Protein AF-A0A2C9LS92-F1 (afdb_monomer_lite)

Foldseek 3Di:
DDDDDDDDDPDPPPPPPLVNLVVQLVVLLVLLLVLLLLLLLLLLLQVLVDPVSSVVSVVVCVVVVVVSLVVSLVSCVVSPDDSVVSVVSSVVSNVSSPVSNVVNNVCNNPPVCSSVVSVVVNVVSVVVCVVPVD

pLDDT: mean 85.21, std 16.77, range [39.16, 98.0]

Radius of gyration: 21.15 Å; chains: 1; bounding box: 63×43×61 Å

InterPro domains:
  IPR003689 Zinc/iron permease [PF02535] (7-134)
  IPR050799 Zinc Iron Protein (ZIP) Transporter [PTHR12191] (8-134)

Secondary structure (DSSP, 8-state):
-----------------HHHHHHHHHHHHHHHHHHHHHHHHHHHHHHHH-HHHHHHHHHHHHHHHHHHHHHHHHHHHHTT--HHHHHHHHHHHHTHHHHHHHHHHHHHHH-TTHHHHHHHHHHHHHHHHHHH--

Organism: Biomphalaria glabrata (NCBI:txid6526)

Sequence (134 aa):
MEKKELGHGHSHGFDENHNDRITLAWMVMSGDVIHNFVDGLSIGAAFTEDITLGINISLAIICEELPHELADIAILLHSGLSIKKSLLVNFLSACVCYVGLIIGVILGSNIAAASKWIFAIAGGLFLYVPLVDM

Structure (mmCIF, N/CA/C/O backbone):
data_AF-A0A2C9LS92-F1
#
_entry.id   AF-A0A2C9LS92-F1
#
loop_
_atom_site.group_PDB
_atom_site.id
_atom_site.type_symbol
_atom_site.label_atom_id
_atom_site.label_alt_id
_atom_site.label_comp_id
_atom_site.label_asym_id
_atom_site.label_entity_id
_atom_site.label_seq_id
_atom_site.pdbx_PDB_ins_code
_atom_site.Cartn_x
_atom_site.Cartn_y
_atom_site.Cartn_z
_atom_site.occupancy
_atom_site.B_iso_or_equiv
_atom_site.auth_seq_id
_atom_site.auth_comp_id
_atom_site.auth_asym_id
_atom_site.auth_atom_id
_atom_site.pdbx_PDB_model_num
ATOM 1 N N . MET A 1 1 ? -47.338 35.119 40.923 1.00 39.72 1 MET A N 1
ATOM 2 C CA . MET A 1 1 ? -47.141 34.760 39.503 1.00 39.72 1 MET A CA 1
ATOM 3 C C . MET A 1 1 ? -45.646 34.783 39.245 1.00 39.72 1 MET A C 1
ATOM 5 O O . MET A 1 1 ? -45.099 35.842 38.982 1.00 39.72 1 MET A O 1
ATOM 9 N N . GLU A 1 2 ? -44.978 33.649 39.437 1.00 39.16 2 GLU A N 1
ATOM 10 C CA . GLU A 1 2 ? -43.536 33.509 39.223 1.00 39.16 2 GLU A CA 1
ATOM 11 C C . GLU A 1 2 ? -43.337 32.800 37.880 1.00 39.16 2 GLU A C 1
ATOM 13 O O . GLU A 1 2 ? -43.786 31.669 37.695 1.00 39.16 2 GLU A O 1
ATOM 18 N N . LYS A 1 3 ? -42.762 33.507 36.902 1.00 42.72 3 LYS A N 1
ATOM 19 C CA . LYS A 1 3 ? -42.361 32.922 35.621 1.00 42.72 3 LYS A CA 1
ATOM 20 C C . LYS A 1 3 ? -41.062 32.158 35.856 1.00 42.72 3 LYS A C 1
ATOM 22 O O . LYS A 1 3 ? -40.017 32.771 36.039 1.00 42.72 3 LYS A O 1
ATOM 27 N N . LYS A 1 4 ? -41.133 30.828 35.844 1.00 43.38 4 LYS A N 1
ATOM 28 C CA . LYS A 1 4 ? -39.953 29.967 35.759 1.00 43.38 4 LYS A CA 1
ATOM 29 C C . LYS A 1 4 ? -39.615 29.807 34.280 1.00 43.38 4 LYS A C 1
ATOM 31 O O . LYS A 1 4 ? -40.312 29.093 33.563 1.00 43.38 4 LYS A O 1
ATOM 36 N N . GLU A 1 5 ? -38.610 30.540 33.816 1.00 47.78 5 GLU A N 1
ATOM 37 C CA . GLU A 1 5 ? -38.086 30.394 32.460 1.00 47.78 5 GLU A CA 1
ATOM 38 C C . GLU A 1 5 ? -37.487 28.991 32.304 1.00 47.78 5 GLU A C 1
ATOM 40 O O . GLU A 1 5 ? -36.554 28.608 33.012 1.00 47.78 5 GLU A O 1
ATOM 45 N N . LEU A 1 6 ? -38.082 28.191 31.414 1.00 49.53 6 LEU A N 1
ATOM 46 C CA . LEU A 1 6 ? -37.526 26.911 30.997 1.00 49.53 6 LEU A CA 1
ATOM 47 C C . LEU A 1 6 ? -36.342 27.182 30.065 1.00 49.53 6 LEU A C 1
ATOM 49 O O . LEU A 1 6 ? -36.509 27.657 28.940 1.00 49.53 6 LEU A O 1
ATOM 53 N N . GLY A 1 7 ? -35.143 26.876 30.559 1.00 43.97 7 GLY A N 1
ATOM 54 C CA . GLY A 1 7 ? -33.917 26.894 29.775 1.00 43.97 7 GLY A CA 1
ATOM 55 C C . GLY A 1 7 ? -34.023 25.966 28.565 1.00 43.97 7 GLY A C 1
ATOM 56 O O . GLY A 1 7 ? -34.351 24.789 28.697 1.00 43.97 7 GLY A O 1
ATOM 57 N N . HIS A 1 8 ? -33.726 26.508 27.387 1.00 48.09 8 HIS A N 1
ATOM 58 C CA . HIS A 1 8 ? -33.546 25.740 26.161 1.00 48.09 8 HIS A CA 1
ATOM 59 C C . HIS A 1 8 ? -32.083 25.295 26.086 1.00 48.09 8 HIS A C 1
ATOM 61 O O . HIS A 1 8 ? -31.224 26.006 25.571 1.00 48.09 8 HIS A O 1
ATOM 67 N N . GLY A 1 9 ? -31.789 24.129 26.660 1.00 44.16 9 GLY A N 1
ATOM 68 C CA . GLY A 1 9 ? -30.528 23.432 26.435 1.00 44.16 9 GLY A CA 1
ATOM 69 C C . GLY A 1 9 ? -30.632 22.599 25.163 1.00 44.16 9 GLY A C 1
ATOM 70 O O . GLY A 1 9 ? -31.157 21.490 25.200 1.00 44.16 9 GLY A O 1
ATOM 71 N N . HIS A 1 10 ? -30.145 23.118 24.038 1.00 45.91 10 HIS A N 1
ATOM 72 C CA . HIS A 1 10 ? -29.931 22.308 22.840 1.00 45.91 10 HIS A CA 1
ATOM 73 C C . HIS A 1 10 ? -28.655 21.484 23.033 1.00 45.91 10 HIS A C 1
ATOM 75 O O . HIS A 1 10 ? -27.557 21.914 22.693 1.00 45.91 10 HIS A O 1
ATOM 81 N N . SER A 1 11 ? -28.802 20.302 23.631 1.00 43.53 11 SER A N 1
ATOM 82 C CA . SER A 1 11 ? -27.773 19.270 23.562 1.00 43.53 11 SER A CA 1
ATOM 83 C C . SER A 1 11 ? -27.841 18.661 22.165 1.00 43.53 11 SER A C 1
ATOM 85 O O . SER A 1 11 ? -28.738 17.869 21.879 1.00 43.53 11 SER A O 1
ATOM 87 N N . HIS A 1 12 ? -26.920 19.045 21.281 1.00 44.25 12 HIS A N 1
ATOM 88 C CA . HIS A 1 12 ? -26.625 18.263 20.082 1.00 44.25 12 HIS A CA 1
ATOM 89 C C . HIS A 1 12 ? -25.893 16.990 20.521 1.00 44.25 12 HIS A C 1
ATOM 91 O O . HIS A 1 12 ? -24.681 16.859 20.379 1.00 44.25 12 HIS A O 1
ATOM 97 N N . GLY A 1 13 ? -26.639 16.062 21.122 1.00 40.00 13 GLY A N 1
ATOM 98 C CA . GLY A 1 13 ? -26.217 14.676 21.171 1.00 40.00 13 GLY A CA 1
ATOM 99 C C . GLY A 1 13 ? -26.247 14.168 19.739 1.00 40.00 13 GLY A C 1
ATOM 100 O O . GLY A 1 13 ? -27.326 14.037 19.164 1.00 40.00 13 GLY A O 1
ATOM 101 N N . PHE A 1 14 ? -25.074 13.942 19.152 1.00 45.25 14 PHE A N 1
ATOM 102 C CA . PHE A 1 14 ? -24.937 13.072 17.990 1.00 45.25 14 PHE A CA 1
ATOM 103 C C . PHE A 1 14 ? -25.348 11.666 18.438 1.00 45.25 14 PHE A C 1
ATOM 105 O O . PHE A 1 14 ? -24.522 10.857 18.852 1.00 45.25 14 PHE A O 1
ATOM 112 N N . ASP A 1 15 ? -26.653 11.410 18.448 1.00 49.31 15 ASP A N 1
ATOM 113 C CA . ASP A 1 15 ? -27.217 10.079 18.632 1.00 49.31 15 ASP A CA 1
ATOM 114 C C . ASP A 1 15 ? -27.057 9.350 17.289 1.00 49.31 15 ASP A C 1
ATOM 116 O O . ASP A 1 15 ? -28.005 9.165 16.529 1.00 49.31 15 ASP A O 1
ATOM 120 N N . GLU A 1 16 ? -25.804 9.053 16.923 1.00 57.59 16 GLU A N 1
ATOM 121 C CA . GLU A 1 16 ? -25.521 8.254 15.735 1.00 57.59 16 GLU A CA 1
ATOM 122 C C . GLU A 1 16 ? -26.085 6.853 15.955 1.00 57.59 16 GLU A C 1
ATOM 124 O O . GLU A 1 16 ? -25.681 6.124 16.880 1.00 57.59 16 GLU A O 1
ATOM 129 N N . ASN A 1 17 ? -27.027 6.463 15.093 1.00 70.12 17 ASN A N 1
ATOM 130 C CA . ASN A 1 17 ? -27.611 5.136 15.144 1.00 70.12 17 ASN A CA 1
ATOM 131 C C . ASN A 1 17 ? -26.500 4.090 15.023 1.00 70.12 17 ASN A C 1
ATOM 133 O O . ASN A 1 17 ? -25.504 4.263 14.323 1.00 70.12 17 ASN A O 1
ATOM 137 N N . HIS A 1 18 ? -26.684 2.952 15.690 1.00 73.19 18 HIS A N 1
ATOM 138 C CA . HIS A 1 18 ? -25.752 1.825 15.608 1.00 73.19 18 HIS A CA 1
ATOM 139 C C . HIS A 1 18 ? -25.437 1.415 14.153 1.00 73.19 18 HIS A C 1
ATOM 141 O O . HIS A 1 18 ? -24.304 1.053 13.841 1.00 73.19 18 HIS A O 1
ATOM 147 N N . ASN A 1 19 ? -26.423 1.539 13.259 1.00 78.69 19 ASN A N 1
ATOM 148 C CA . ASN A 1 19 ? -26.276 1.248 11.834 1.00 78.69 19 ASN A CA 1
ATOM 149 C C . ASN A 1 19 ? -25.351 2.234 11.104 1.00 78.69 19 ASN A C 1
ATOM 151 O O . ASN A 1 19 ? -24.636 1.813 10.195 1.00 78.69 19 ASN A O 1
ATOM 155 N N . ASP A 1 20 ? -25.326 3.506 11.505 1.00 81.50 20 ASP A N 1
ATOM 156 C CA . ASP A 1 20 ? -24.515 4.538 10.848 1.00 81.50 20 ASP A CA 1
ATOM 157 C C . ASP A 1 20 ? -23.031 4.282 11.135 1.00 81.50 20 ASP A C 1
ATOM 159 O O . ASP A 1 20 ? -22.218 4.203 10.219 1.00 81.50 20 ASP A O 1
ATOM 163 N N . ARG A 1 21 ? -22.702 3.973 12.394 1.00 82.12 21 ARG A N 1
ATOM 164 C CA . ARG A 1 21 ? -21.347 3.596 12.826 1.00 82.12 21 ARG A CA 1
ATOM 165 C C . ARG A 1 21 ? -20.810 2.340 12.141 1.00 82.12 21 ARG A C 1
ATOM 167 O O . ARG A 1 21 ? -19.639 2.293 11.770 1.00 82.12 21 ARG A O 1
ATOM 174 N N . ILE A 1 22 ? -21.655 1.325 11.953 1.00 83.81 22 ILE A N 1
ATOM 175 C CA . ILE A 1 22 ? -21.281 0.109 11.211 1.00 83.81 22 ILE A CA 1
ATOM 176 C C . ILE A 1 22 ? -21.060 0.427 9.729 1.00 83.81 22 ILE A C 1
ATOM 178 O O . ILE A 1 22 ? -20.125 -0.094 9.124 1.00 83.81 22 ILE A O 1
ATOM 182 N N . THR A 1 23 ? -21.907 1.275 9.146 1.00 87.81 23 THR A N 1
ATOM 183 C CA . THR A 1 23 ? -21.782 1.686 7.743 1.00 87.81 23 THR A CA 1
ATOM 184 C C . THR A 1 23 ? -20.482 2.454 7.513 1.00 87.81 23 THR A C 1
ATOM 186 O O . THR A 1 23 ? -19.758 2.141 6.572 1.00 87.81 23 THR A O 1
ATOM 189 N N . LEU A 1 24 ? -20.141 3.382 8.411 1.00 87.38 24 LEU A N 1
ATOM 190 C CA . LEU A 1 24 ? -18.875 4.116 8.383 1.00 87.38 24 LEU A CA 1
ATOM 191 C C . LEU A 1 24 ? -17.671 3.173 8.485 1.00 87.38 24 LEU A C 1
ATOM 193 O O . LEU A 1 24 ? -16.769 3.255 7.659 1.00 87.38 24 LEU A O 1
ATOM 197 N N . ALA A 1 25 ? -17.684 2.222 9.426 1.00 87.81 25 ALA A N 1
ATOM 198 C CA . ALA A 1 25 ? -16.607 1.239 9.561 1.00 87.81 25 ALA A CA 1
ATOM 199 C C . ALA A 1 25 ? -16.407 0.405 8.286 1.00 87.81 25 ALA A C 1
ATOM 201 O O . ALA A 1 25 ? -15.276 0.169 7.873 1.00 87.81 25 ALA A O 1
ATOM 202 N N . TRP A 1 26 ? -17.491 -0.022 7.632 1.00 89.19 26 TRP A N 1
ATOM 203 C CA . TRP A 1 26 ? -17.402 -0.746 6.361 1.00 89.19 26 TRP A CA 1
ATOM 204 C C . TRP A 1 26 ? -16.882 0.114 5.215 1.00 89.19 26 TRP A C 1
ATOM 206 O O . TRP A 1 26 ? -16.131 -0.389 4.378 1.00 89.19 26 TRP A O 1
ATOM 216 N N . MET A 1 27 ? -17.286 1.382 5.164 1.00 90.12 27 MET A N 1
ATOM 217 C CA . MET A 1 27 ? -16.832 2.319 4.142 1.00 90.12 27 MET A CA 1
ATOM 218 C C . MET A 1 27 ? -15.327 2.557 4.258 1.00 90.12 27 MET A C 1
ATOM 220 O O . MET A 1 27 ? -14.625 2.388 3.265 1.00 90.12 27 MET A O 1
ATOM 224 N N . VAL A 1 28 ? -14.847 2.849 5.471 1.00 89.19 28 VAL A N 1
ATOM 225 C CA . VAL A 1 28 ? -13.419 3.040 5.767 1.00 89.19 28 VAL A CA 1
ATOM 226 C C . VAL A 1 28 ? -12.628 1.794 5.391 1.00 89.19 28 VAL A C 1
ATOM 228 O O . VAL A 1 28 ? -11.738 1.873 4.555 1.00 89.19 28 VAL A O 1
ATOM 231 N N . MET A 1 29 ? -13.043 0.614 5.865 1.00 90.06 29 MET A N 1
ATOM 232 C CA . MET A 1 29 ? -12.344 -0.633 5.536 1.00 90.06 29 MET A CA 1
ATOM 233 C C . MET A 1 29 ? -12.285 -0.937 4.041 1.00 90.06 29 MET A C 1
ATOM 235 O O . MET A 1 29 ? -11.316 -1.512 3.556 1.00 90.06 29 MET A O 1
ATOM 239 N N . SER A 1 30 ? -13.344 -0.610 3.303 1.00 91.44 30 SER A N 1
ATOM 240 C CA . SER A 1 30 ? -13.373 -0.852 1.859 1.00 91.44 30 SER A CA 1
ATOM 241 C C . SER A 1 30 ? -12.474 0.131 1.110 1.00 91.44 30 SER A C 1
ATOM 243 O O . SER A 1 30 ? -11.836 -0.259 0.134 1.00 91.44 30 SER A O 1
ATOM 245 N N . GLY A 1 31 ? -12.431 1.388 1.560 1.00 90.94 31 GLY A N 1
ATOM 246 C CA . GLY A 1 31 ? -11.539 2.413 1.025 1.00 90.94 31 GLY A CA 1
ATOM 247 C C . GLY A 1 31 ? -10.078 2.054 1.260 1.00 90.94 31 GLY A C 1
ATOM 248 O O . GLY A 1 31 ? -9.306 2.017 0.305 1.00 90.94 31 GLY A O 1
ATOM 249 N N . ASP A 1 32 ? -9.747 1.679 2.490 1.00 92.75 32 ASP A N 1
ATOM 250 C CA . ASP A 1 32 ? -8.401 1.305 2.912 1.00 92.75 32 ASP A CA 1
ATOM 251 C C . ASP A 1 32 ? -7.839 0.109 2.117 1.00 92.75 32 ASP A C 1
ATOM 253 O O . ASP A 1 32 ? -6.723 0.154 1.605 1.00 92.75 32 ASP A O 1
ATOM 257 N N . VAL A 1 33 ? -8.654 -0.924 1.861 1.00 94.50 33 VAL A N 1
ATOM 258 C CA . VAL A 1 33 ? -8.251 -2.063 1.011 1.00 94.50 33 VAL A CA 1
ATOM 259 C C . VAL A 1 33 ? -7.867 -1.617 -0.405 1.00 94.50 33 VAL A C 1
ATOM 261 O O . VAL A 1 33 ? -6.912 -2.138 -0.991 1.00 94.50 33 VAL A O 1
ATOM 264 N N . ILE A 1 34 ? -8.631 -0.689 -0.990 1.00 93.44 34 ILE A N 1
ATOM 265 C CA . ILE A 1 34 ? -8.371 -0.175 -2.342 1.00 93.44 34 ILE A CA 1
ATOM 266 C C . ILE A 1 34 ? -7.135 0.726 -2.334 1.00 93.44 34 ILE A C 1
ATOM 268 O O . ILE A 1 34 ? -6.328 0.631 -3.259 1.00 93.44 34 ILE A O 1
ATOM 272 N N . HIS A 1 35 ? -6.977 1.556 -1.304 1.00 93.31 35 HIS A N 1
ATOM 273 C CA . HIS A 1 35 ? -5.825 2.433 -1.116 1.00 93.31 35 HIS A CA 1
ATOM 274 C C . HIS A 1 35 ? -4.533 1.613 -1.063 1.00 93.31 35 HIS A C 1
ATOM 276 O O . HIS A 1 35 ? -3.701 1.704 -1.967 1.00 93.31 35 HIS A O 1
ATOM 282 N N . ASN A 1 36 ? -4.463 0.677 -0.114 1.00 95.00 36 ASN A N 1
ATOM 283 C CA . ASN A 1 36 ? -3.342 -0.235 0.069 1.00 95.00 36 ASN A CA 1
ATOM 284 C C . ASN A 1 36 ? -3.010 -1.022 -1.207 1.00 95.00 36 ASN A C 1
ATOM 286 O O . ASN A 1 36 ? -1.844 -1.230 -1.549 1.00 95.00 36 ASN A O 1
ATOM 290 N N . PHE A 1 37 ? -4.025 -1.459 -1.959 1.00 96.50 37 PHE A N 1
ATOM 291 C CA . PHE A 1 37 ? -3.810 -2.119 -3.245 1.00 96.50 37 PHE A CA 1
ATOM 292 C C . PHE A 1 37 ? -3.109 -1.210 -4.267 1.00 96.50 37 PHE A C 1
ATOM 294 O O . PHE A 1 37 ? -2.173 -1.649 -4.942 1.00 96.50 37 PHE A O 1
ATOM 301 N N . VAL A 1 38 ? -3.576 0.032 -4.409 1.00 95.62 38 VAL A N 1
ATOM 302 C CA . VAL A 1 38 ? -3.034 1.013 -5.362 1.00 95.62 38 VAL A CA 1
ATOM 303 C C . VAL A 1 38 ? -1.623 1.447 -4.964 1.00 95.62 38 VAL A C 1
ATOM 305 O O . VAL A 1 38 ? -0.767 1.596 -5.841 1.00 95.62 38 VAL A O 1
ATOM 308 N N . ASP A 1 39 ? -1.339 1.544 -3.672 1.00 95.31 39 ASP A N 1
ATOM 309 C CA . ASP A 1 39 ? 0.001 1.801 -3.146 1.00 95.31 39 ASP A CA 1
ATOM 310 C C . ASP A 1 39 ? 0.977 0.705 -3.528 1.00 95.31 39 ASP A C 1
ATOM 312 O O . ASP A 1 39 ? 2.022 0.960 -4.134 1.00 95.31 39 ASP A O 1
ATOM 316 N N . GLY A 1 40 ? 0.593 -0.545 -3.272 1.00 97.12 40 GLY A N 1
ATOM 317 C CA . GLY A 1 40 ? 1.370 -1.697 -3.695 1.00 97.12 40 GLY A CA 1
ATOM 318 C C . GLY A 1 40 ? 1.625 -1.678 -5.198 1.00 97.12 40 GLY A C 1
ATOM 319 O O . GLY A 1 40 ? 2.766 -1.817 -5.642 1.00 97.12 40 GLY A O 1
ATOM 320 N N . LEU A 1 41 ? 0.573 -1.455 -5.989 1.00 97.44 41 LEU A N 1
ATOM 321 C CA . LEU A 1 41 ? 0.648 -1.378 -7.447 1.00 97.44 41 LEU A CA 1
ATOM 322 C C . LEU A 1 41 ? 1.649 -0.311 -7.911 1.00 97.44 41 LEU A C 1
ATOM 324 O O . LEU A 1 41 ? 2.461 -0.573 -8.803 1.00 97.44 41 LEU A O 1
ATOM 328 N N . SER A 1 42 ? 1.625 0.858 -7.270 1.00 96.31 42 SER A N 1
ATOM 329 C CA . SER A 1 42 ? 2.531 1.979 -7.524 1.00 96.31 42 SER A CA 1
ATOM 330 C C . SER A 1 42 ? 3.975 1.636 -7.188 1.00 96.31 42 SER A C 1
ATOM 332 O O . SER A 1 42 ? 4.855 1.852 -8.020 1.00 96.31 42 SER A O 1
ATOM 334 N N . ILE A 1 43 ? 4.227 1.042 -6.019 1.00 97.38 43 ILE A N 1
ATOM 335 C CA . 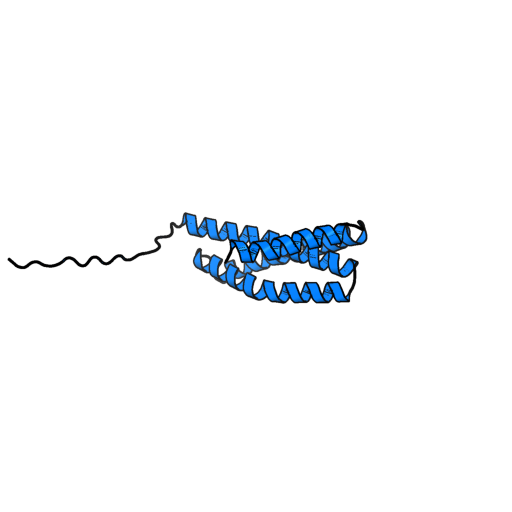ILE A 1 43 ? 5.568 0.606 -5.611 1.00 97.38 43 ILE A CA 1
ATOM 336 C C . ILE A 1 43 ? 6.111 -0.426 -6.604 1.00 97.38 43 ILE A C 1
ATOM 338 O O . ILE A 1 43 ? 7.239 -0.301 -7.085 1.00 97.38 43 ILE A O 1
ATOM 342 N N . GLY A 1 44 ? 5.298 -1.428 -6.951 1.00 97.19 44 GLY A N 1
ATOM 343 C CA . GLY A 1 44 ? 5.675 -2.479 -7.890 1.00 97.19 44 GLY A CA 1
ATOM 344 C C . GLY A 1 44 ? 6.049 -1.924 -9.265 1.00 97.19 44 GLY A C 1
ATOM 345 O O . GLY A 1 44 ? 7.112 -2.251 -9.786 1.00 97.19 44 GLY A O 1
ATOM 346 N N . ALA A 1 45 ? 5.221 -1.037 -9.824 1.00 96.69 45 ALA A N 1
ATOM 347 C CA . ALA A 1 45 ? 5.511 -0.378 -11.097 1.00 96.69 45 ALA A CA 1
ATOM 348 C C . ALA A 1 45 ? 6.759 0.521 -11.017 1.00 96.69 45 ALA A C 1
ATOM 350 O O . ALA A 1 45 ? 7.607 0.494 -11.909 1.00 96.69 45 ALA A O 1
ATOM 351 N N . ALA A 1 46 ? 6.928 1.271 -9.929 1.00 96.62 46 ALA A N 1
ATOM 352 C CA . ALA A 1 46 ? 8.070 2.157 -9.724 1.00 96.62 46 ALA A CA 1
ATOM 353 C C . ALA A 1 46 ? 9.409 1.417 -9.742 1.00 96.62 46 ALA A C 1
ATOM 355 O O . ALA A 1 46 ? 10.322 1.834 -10.453 1.00 96.62 46 ALA A O 1
ATOM 356 N N . PHE A 1 47 ? 9.506 0.283 -9.042 1.00 96.69 47 PHE A N 1
ATOM 357 C CA . PHE A 1 47 ? 10.719 -0.537 -9.045 1.00 96.69 47 PHE A CA 1
ATOM 358 C C . PHE A 1 47 ? 11.027 -1.190 -10.398 1.00 96.69 47 PHE A C 1
ATOM 360 O O . PHE A 1 47 ? 12.177 -1.566 -10.628 1.00 96.69 47 PHE A O 1
ATOM 367 N N . THR A 1 48 ? 10.042 -1.326 -11.293 1.00 95.31 48 THR A N 1
ATOM 368 C CA . THR A 1 48 ? 10.301 -1.798 -12.666 1.00 95.31 48 THR A CA 1
ATOM 369 C C . THR A 1 48 ? 10.852 -0.713 -13.585 1.00 95.31 48 THR A C 1
ATOM 371 O O . THR A 1 48 ? 11.556 -1.041 -14.536 1.00 95.31 48 THR A O 1
ATOM 374 N N . GLU A 1 49 ? 10.569 0.559 -13.298 1.0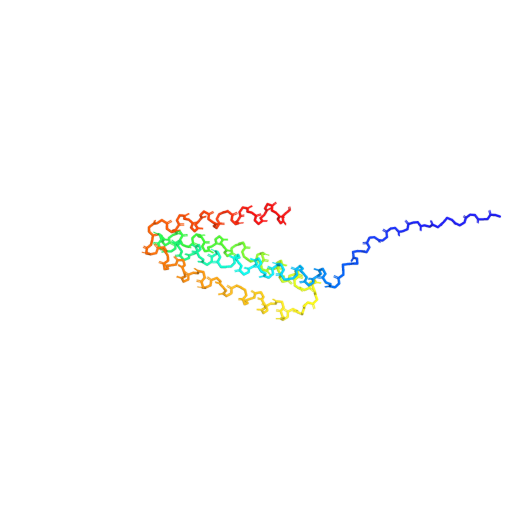0 93.75 49 GLU A N 1
ATOM 375 C CA . GLU A 1 49 ? 11.082 1.694 -14.071 1.00 93.75 49 GLU A CA 1
ATOM 376 C C . GLU A 1 49 ? 12.498 2.080 -13.626 1.00 93.75 49 GLU A C 1
ATOM 378 O O . GLU A 1 49 ? 13.403 2.180 -14.453 1.00 93.75 49 GLU A O 1
ATOM 383 N N . ASP A 1 50 ? 12.699 2.301 -12.323 1.00 95.38 50 ASP A N 1
ATOM 384 C CA . ASP A 1 50 ? 13.993 2.679 -11.751 1.00 95.38 50 ASP A CA 1
ATOM 385 C C . ASP A 1 50 ? 14.047 2.413 -10.236 1.00 95.38 50 ASP A C 1
ATOM 387 O O . ASP A 1 50 ? 13.072 2.603 -9.508 1.00 95.38 50 ASP A O 1
ATOM 391 N N . ILE A 1 51 ? 15.221 2.028 -9.729 1.00 96.38 51 ILE A N 1
ATOM 392 C CA . ILE A 1 51 ? 15.412 1.728 -8.300 1.00 96.38 51 ILE A CA 1
ATOM 393 C C . ILE A 1 51 ? 15.235 2.985 -7.437 1.00 96.38 51 ILE A C 1
ATOM 395 O O . ILE A 1 51 ? 14.633 2.915 -6.366 1.00 96.38 51 ILE A O 1
ATOM 399 N N . THR A 1 52 ? 15.741 4.135 -7.887 1.00 97.56 52 THR A N 1
ATOM 400 C CA . THR A 1 52 ? 15.626 5.405 -7.153 1.00 97.56 52 THR A CA 1
ATOM 401 C C . THR A 1 52 ? 14.170 5.846 -7.095 1.00 97.56 52 THR A C 1
ATOM 403 O O . THR A 1 52 ? 13.694 6.259 -6.038 1.00 97.56 52 THR A O 1
ATOM 406 N N . LEU A 1 53 ? 13.442 5.712 -8.209 1.00 95.12 53 LEU A N 1
ATOM 407 C CA . LEU A 1 53 ? 12.007 5.988 -8.254 1.00 95.12 53 LEU A CA 1
ATOM 408 C C . LEU A 1 53 ? 11.224 5.068 -7.307 1.00 95.12 53 LEU A C 1
ATOM 410 O O . LEU A 1 53 ? 10.404 5.559 -6.534 1.00 95.12 53 LEU A O 1
ATOM 414 N N . GLY A 1 54 ? 11.517 3.764 -7.320 1.00 96.94 54 GLY A N 1
ATOM 415 C CA . GLY A 1 54 ? 10.914 2.788 -6.409 1.00 96.94 54 GLY A CA 1
ATOM 416 C C . GLY A 1 54 ? 11.126 3.129 -4.934 1.00 96.94 54 GLY A C 1
ATOM 417 O O . GLY A 1 54 ? 10.170 3.122 -4.157 1.00 96.94 54 GLY A O 1
ATOM 418 N N . ILE A 1 55 ? 12.350 3.506 -4.548 1.00 98.00 55 ILE A N 1
ATOM 419 C CA . ILE A 1 55 ? 12.664 3.939 -3.176 1.00 98.00 55 ILE A CA 1
ATOM 420 C C . ILE A 1 55 ? 11.884 5.207 -2.808 1.00 98.00 55 ILE A C 1
ATOM 422 O O . ILE A 1 55 ? 11.295 5.264 -1.730 1.00 98.00 55 ILE A O 1
ATOM 426 N N . ASN A 1 56 ? 11.851 6.204 -3.695 1.00 96.38 56 ASN A N 1
ATOM 427 C CA . ASN A 1 56 ? 11.165 7.471 -3.437 1.00 96.38 56 ASN A CA 1
ATOM 428 C C . ASN A 1 56 ? 9.652 7.284 -3.261 1.00 96.38 56 ASN A C 1
ATOM 430 O O . ASN A 1 56 ? 9.088 7.824 -2.313 1.00 96.38 56 ASN A O 1
ATOM 434 N N . ILE A 1 57 ? 9.006 6.507 -4.138 1.00 95.00 57 ILE A N 1
ATOM 435 C CA . ILE A 1 57 ? 7.564 6.221 -4.050 1.00 95.00 57 ILE A CA 1
ATOM 436 C C . ILE A 1 57 ? 7.249 5.403 -2.796 1.00 95.00 57 ILE A C 1
ATOM 438 O O . ILE A 1 57 ? 6.312 5.734 -2.081 1.00 95.00 57 ILE A O 1
ATOM 442 N N . SER A 1 58 ? 8.069 4.401 -2.468 1.00 96.56 58 SER A N 1
ATOM 443 C CA . SER A 1 58 ? 7.885 3.622 -1.235 1.00 96.56 58 SER A CA 1
ATOM 444 C C . SER A 1 58 ? 7.977 4.498 0.013 1.00 96.56 58 SER A C 1
ATOM 446 O O . SER A 1 58 ? 7.206 4.322 0.949 1.00 96.56 58 SER A O 1
ATOM 448 N N . LEU A 1 59 ? 8.923 5.443 0.044 1.00 96.56 59 LEU A N 1
ATOM 449 C CA . LEU A 1 59 ? 9.078 6.351 1.176 1.00 96.56 59 LEU A CA 1
ATOM 450 C C . LEU A 1 59 ? 7.895 7.319 1.293 1.00 96.56 59 LEU A C 1
ATOM 452 O O . LEU A 1 59 ? 7.437 7.557 2.404 1.00 96.56 59 LEU A O 1
ATOM 456 N N . ALA A 1 60 ? 7.411 7.853 0.168 1.00 93.50 60 ALA A N 1
ATOM 457 C CA . ALA A 1 60 ? 6.237 8.724 0.140 1.00 93.50 60 ALA A CA 1
ATOM 458 C C . ALA A 1 60 ? 4.999 8.009 0.703 1.00 93.50 60 ALA A C 1
ATOM 460 O O . ALA A 1 60 ? 4.399 8.517 1.647 1.00 93.50 60 ALA A O 1
ATOM 461 N N . ILE A 1 61 ? 4.736 6.790 0.225 1.00 94.19 61 ILE A N 1
ATOM 462 C CA . ILE A 1 61 ? 3.631 5.944 0.691 1.00 94.19 61 ILE A CA 1
ATOM 463 C C . ILE A 1 61 ? 3.763 5.636 2.184 1.00 94.19 61 ILE A C 1
ATOM 465 O O . ILE A 1 61 ? 2.838 5.840 2.954 1.00 94.19 61 ILE A O 1
ATOM 469 N N . ILE A 1 62 ? 4.947 5.242 2.664 1.00 93.88 62 ILE A N 1
ATOM 470 C CA . ILE A 1 62 ? 5.147 5.009 4.107 1.00 93.88 62 ILE A CA 1
ATOM 471 C C . ILE A 1 62 ? 4.830 6.267 4.936 1.00 93.88 62 ILE A C 1
ATOM 473 O O . ILE A 1 62 ? 4.337 6.162 6.062 1.00 93.88 62 ILE A O 1
ATOM 477 N N . CYS A 1 63 ? 5.141 7.455 4.413 1.00 93.31 63 CYS A N 1
ATOM 478 C CA . CYS A 1 63 ? 4.877 8.710 5.105 1.00 93.31 63 CYS A CA 1
ATOM 479 C C . CYS A 1 63 ? 3.386 9.061 5.192 1.00 93.31 63 CYS A C 1
ATOM 481 O O . CYS A 1 63 ? 3.009 9.709 6.169 1.00 93.31 63 CYS A O 1
ATOM 483 N N . GLU A 1 64 ? 2.559 8.663 4.226 1.00 91.62 64 GLU A N 1
ATOM 484 C CA . GLU A 1 64 ? 1.114 8.937 4.231 1.00 91.62 64 GLU A CA 1
ATOM 485 C C . GLU A 1 64 ? 0.280 7.802 4.840 1.00 91.62 64 GLU A C 1
ATOM 487 O O . GLU A 1 64 ? -0.694 8.079 5.538 1.00 91.62 64 GLU A O 1
ATOM 492 N N . GLU A 1 65 ? 0.741 6.556 4.739 1.00 91.31 65 GLU A N 1
ATOM 493 C CA . GLU A 1 65 ? 0.062 5.397 5.323 1.00 91.31 65 GLU A CA 1
ATOM 494 C C . GLU A 1 65 ? 0.110 5.396 6.853 1.00 91.31 65 GLU A C 1
ATOM 496 O O . GLU A 1 65 ? -0.862 5.055 7.519 1.00 91.31 65 GLU A O 1
ATOM 501 N N . LEU A 1 66 ? 1.219 5.832 7.463 1.00 90.19 66 LEU A N 1
ATOM 502 C CA . LEU A 1 66 ? 1.319 5.866 8.926 1.00 90.19 66 LEU A CA 1
ATOM 503 C C . LEU A 1 66 ? 0.228 6.734 9.595 1.00 90.19 66 LEU A C 1
ATOM 505 O O . LEU A 1 66 ? -0.377 6.265 10.562 1.00 90.19 66 LEU A O 1
ATOM 509 N N . PRO A 1 67 ? -0.035 7.982 9.160 1.00 90.44 67 PRO A N 1
ATOM 510 C CA . PRO A 1 67 ? -1.160 8.751 9.683 1.00 90.44 67 PRO A CA 1
ATOM 511 C C . PRO A 1 67 ? -2.528 8.213 9.231 1.00 90.44 67 PRO A C 1
ATOM 513 O O . PRO A 1 67 ? -3.454 8.271 10.043 1.00 90.44 67 PRO A O 1
ATOM 516 N N . HIS A 1 68 ? -2.657 7.683 8.008 1.00 90.75 68 HIS A N 1
ATOM 517 C CA . HIS A 1 68 ? -3.910 7.118 7.486 1.00 90.75 68 HIS A CA 1
ATOM 518 C C . HIS A 1 68 ? -4.388 5.930 8.336 1.00 90.75 68 HIS A C 1
ATOM 520 O O . HIS A 1 68 ? -5.468 5.963 8.922 1.00 90.75 68 HIS A O 1
ATOM 526 N N . GLU A 1 69 ? -3.514 4.953 8.563 1.00 91.88 69 GLU A N 1
ATOM 527 C CA . GLU A 1 69 ? -3.814 3.742 9.332 1.00 91.88 69 GLU A CA 1
ATOM 528 C C . GLU A 1 69 ? -4.156 4.043 10.803 1.00 91.88 69 GLU A C 1
ATOM 530 O O . GLU A 1 69 ? -4.980 3.380 11.441 1.00 91.88 69 GLU A O 1
ATOM 535 N N . LEU A 1 70 ? -3.551 5.088 11.381 1.00 92.62 70 LEU A N 1
ATOM 536 C CA . LEU A 1 70 ? -3.910 5.553 12.724 1.00 92.62 70 LEU A CA 1
ATOM 537 C C . LEU A 1 70 ? -5.318 6.167 12.771 1.00 92.62 70 LEU A C 1
ATOM 539 O O . LEU A 1 70 ? -6.006 6.011 13.788 1.00 92.62 70 LEU A O 1
ATOM 543 N N . ALA A 1 71 ? -5.742 6.854 11.708 1.00 91.94 71 ALA A N 1
ATOM 544 C CA . ALA A 1 71 ? -7.091 7.396 11.589 1.00 91.94 71 ALA A CA 1
ATOM 545 C C . ALA A 1 71 ? -8.126 6.270 11.443 1.00 91.94 71 ALA A C 1
ATOM 547 O O . ALA A 1 71 ? -9.128 6.268 12.165 1.00 91.94 71 ALA A O 1
ATOM 548 N N . ASP A 1 72 ? -7.837 5.256 10.631 1.00 92.94 72 ASP A N 1
ATOM 549 C CA . ASP A 1 72 ? -8.716 4.103 10.422 1.00 92.94 72 ASP A CA 1
ATOM 550 C C . ASP A 1 72 ? -8.931 3.310 11.710 1.00 92.94 72 ASP A C 1
ATOM 552 O O . ASP A 1 72 ? -10.070 3.036 12.110 1.00 92.94 72 ASP A O 1
ATOM 556 N N . ILE A 1 73 ? -7.860 3.048 12.465 1.00 94.31 73 ILE A N 1
ATOM 557 C CA . ILE A 1 73 ? -7.967 2.445 13.798 1.00 94.31 73 ILE A CA 1
ATOM 558 C C . ILE A 1 73 ? -8.861 3.296 14.714 1.00 94.31 73 ILE A C 1
ATOM 560 O O . ILE A 1 73 ? -9.677 2.735 15.456 1.00 94.31 73 ILE A O 1
ATOM 564 N N . ALA A 1 74 ? -8.741 4.627 14.677 1.00 93.12 74 ALA A N 1
ATOM 565 C CA . ALA A 1 74 ? -9.562 5.522 15.492 1.00 93.12 74 ALA A CA 1
ATOM 566 C C . ALA A 1 74 ? -11.052 5.449 15.112 1.00 93.12 74 ALA A C 1
ATOM 568 O O . ALA A 1 74 ? -11.902 5.368 16.006 1.00 93.12 74 ALA A O 1
ATOM 569 N N . ILE A 1 75 ? -11.379 5.393 13.817 1.00 91.88 75 ILE A N 1
ATOM 570 C CA . ILE A 1 75 ? -12.761 5.257 13.333 1.00 91.88 75 ILE A CA 1
ATOM 571 C C . ILE A 1 75 ? -13.332 3.878 13.689 1.00 91.88 75 ILE A C 1
ATOM 573 O O . ILE A 1 75 ? -14.449 3.777 14.203 1.00 91.88 75 ILE A O 1
ATOM 577 N N . LEU A 1 76 ? -12.559 2.801 13.520 1.00 91.62 76 LEU A N 1
ATOM 578 C CA . LEU A 1 76 ? -12.983 1.452 13.904 1.00 91.62 76 LEU A CA 1
ATOM 579 C C . LEU A 1 76 ? -13.260 1.354 15.408 1.00 91.62 76 LEU A C 1
ATOM 581 O O . LEU A 1 76 ? -14.261 0.763 15.820 1.00 91.62 76 LEU A O 1
ATOM 585 N N . LEU A 1 77 ? -12.420 1.966 16.245 1.00 93.62 77 LEU A N 1
ATOM 586 C CA . LEU A 1 77 ? -12.673 2.066 17.684 1.00 93.62 77 LEU A CA 1
ATOM 587 C C . LEU A 1 77 ? -13.957 2.846 17.988 1.00 93.62 77 LEU A C 1
ATOM 589 O O . LEU A 1 77 ? -14.749 2.411 18.826 1.00 93.62 77 LEU A O 1
ATOM 593 N N . HIS A 1 78 ? -14.199 3.951 17.278 1.00 89.75 78 HIS A N 1
ATOM 594 C CA . HIS A 1 78 ? -15.425 4.737 17.415 1.00 89.75 78 HIS A CA 1
ATOM 595 C C . HIS A 1 78 ? -16.683 3.946 17.015 1.00 89.75 78 HIS A C 1
ATOM 597 O O . HIS A 1 78 ? -17.737 4.083 17.640 1.00 89.75 78 HIS A O 1
ATOM 603 N N . SER A 1 79 ? -16.561 3.045 16.036 1.00 88.06 79 SER A N 1
ATOM 604 C CA . SER A 1 79 ? -17.650 2.156 15.613 1.00 88.06 79 SER A CA 1
ATOM 605 C C . SER A 1 79 ? -18.001 1.052 16.626 1.00 88.06 79 SER A C 1
ATOM 607 O O . SER A 1 79 ? -19.018 0.372 16.481 1.00 88.06 79 SER A O 1
ATOM 609 N N . GLY A 1 80 ? -17.193 0.890 17.682 1.00 88.56 80 GLY A N 1
ATOM 610 C CA . GLY A 1 80 ? -17.411 -0.077 18.758 1.00 88.56 80 GLY A CA 1
ATOM 611 C C . GLY A 1 80 ? -16.582 -1.361 18.648 1.00 88.56 80 GLY A C 1
ATOM 612 O O . GLY A 1 80 ? -16.811 -2.299 19.418 1.00 88.56 80 GLY A O 1
ATOM 613 N N . LEU A 1 81 ? -15.610 -1.435 17.729 1.00 90.31 81 LEU A N 1
ATOM 614 C CA . LEU A 1 81 ? -14.639 -2.533 17.712 1.00 90.31 81 LEU A CA 1
ATOM 615 C C . LEU A 1 81 ? -13.649 -2.404 18.879 1.00 90.31 81 LEU A C 1
ATOM 617 O O . LEU A 1 81 ? -13.331 -1.319 19.356 1.00 90.31 81 LEU A O 1
ATOM 621 N N . SER A 1 82 ? -13.134 -3.541 19.352 1.00 94.38 82 SER A N 1
ATOM 622 C CA . SER A 1 82 ? -12.055 -3.545 20.341 1.00 94.38 82 SER A CA 1
ATOM 623 C C . SER A 1 82 ? -10.705 -3.274 19.676 1.00 94.38 82 SER A C 1
ATOM 625 O O . SER A 1 82 ? -10.485 -3.703 18.548 1.00 94.38 82 SER A O 1
ATOM 627 N N . ILE A 1 83 ? -9.758 -2.679 20.412 1.00 93.94 83 ILE A N 1
ATOM 628 C CA . ILE A 1 83 ? -8.402 -2.343 19.923 1.00 93.94 83 ILE A CA 1
ATOM 629 C C . ILE A 1 83 ? -7.743 -3.498 19.162 1.00 93.94 83 ILE A C 1
ATOM 631 O O . ILE A 1 83 ? -7.228 -3.308 18.068 1.00 93.94 83 ILE A O 1
ATOM 635 N N . LYS A 1 84 ? -7.801 -4.720 19.705 1.00 95.69 84 LYS A N 1
ATOM 636 C CA . LYS A 1 84 ? -7.198 -5.895 19.055 1.00 95.69 84 LYS A CA 1
ATOM 637 C C . LYS A 1 84 ? -7.843 -6.221 17.707 1.00 95.69 84 LYS A C 1
ATOM 639 O O . LYS A 1 84 ? -7.147 -6.668 16.806 1.00 95.69 84 LYS A O 1
ATOM 644 N N . LYS A 1 85 ? -9.164 -6.048 17.592 1.00 93.62 85 LYS A N 1
ATOM 645 C CA . LYS A 1 85 ? -9.892 -6.294 16.344 1.00 93.62 85 LYS A CA 1
ATOM 646 C C . LYS A 1 85 ? -9.606 -5.195 15.331 1.00 93.62 85 LYS A C 1
ATOM 648 O O . LYS A 1 85 ? -9.301 -5.539 14.201 1.00 93.62 85 LYS A O 1
ATOM 653 N N . SER A 1 86 ? -9.648 -3.927 15.746 1.00 93.62 86 SER A N 1
ATOM 654 C CA . SER A 1 86 ? -9.333 -2.794 14.870 1.00 93.62 86 SER A CA 1
ATOM 655 C C . SER A 1 86 ? -7.933 -2.941 14.280 1.00 93.62 86 SER A C 1
ATOM 657 O O . SER A 1 86 ? -7.794 -2.959 13.068 1.00 93.62 86 SER A O 1
ATOM 659 N N . LEU A 1 87 ? -6.922 -3.203 15.119 1.00 94.31 87 LEU A N 1
ATOM 660 C CA . LEU A 1 87 ? -5.548 -3.437 14.661 1.00 94.31 87 LEU A CA 1
ATOM 661 C C . LEU A 1 87 ? -5.428 -4.618 13.693 1.00 94.31 87 LEU A C 1
ATOM 663 O O . LEU A 1 87 ? -4.707 -4.529 12.708 1.00 94.31 87 LEU A O 1
ATOM 667 N N . LEU A 1 88 ? -6.105 -5.736 13.975 1.00 94.88 88 LEU A N 1
ATOM 668 C CA . LEU A 1 88 ? -6.029 -6.919 13.119 1.00 94.88 88 LEU A CA 1
ATOM 669 C C . LEU A 1 88 ? -6.659 -6.667 11.748 1.00 94.88 88 LEU A C 1
ATOM 671 O O . LEU A 1 88 ? -6.099 -7.074 10.740 1.00 94.88 88 LEU A O 1
ATOM 675 N N . VAL A 1 89 ? -7.834 -6.043 11.720 1.00 93.12 89 VAL A N 1
ATOM 676 C CA . VAL A 1 89 ? -8.582 -5.799 10.484 1.00 93.12 89 VAL A CA 1
ATOM 677 C C . VAL A 1 89 ? -7.844 -4.785 9.602 1.00 93.12 89 VAL A C 1
ATOM 679 O O . VAL A 1 89 ? -7.669 -5.046 8.416 1.00 93.12 89 VAL A O 1
ATOM 682 N N . ASN A 1 90 ? -7.323 -3.718 10.205 1.00 93.12 90 ASN A N 1
ATOM 683 C CA . ASN A 1 90 ? -6.461 -2.722 9.571 1.00 93.12 90 ASN A CA 1
ATOM 684 C C . ASN A 1 90 ? -5.188 -3.360 8.988 1.00 93.12 90 ASN A C 1
ATOM 686 O O . ASN A 1 90 ? -4.898 -3.263 7.806 1.00 93.12 90 ASN A O 1
ATOM 690 N N . PHE A 1 91 ? -4.482 -4.169 9.783 1.00 93.75 91 PHE A N 1
ATOM 691 C CA . PHE A 1 91 ? -3.294 -4.887 9.314 1.00 93.75 91 PHE A CA 1
ATOM 692 C C . PHE A 1 91 ? -3.580 -5.861 8.157 1.00 93.75 91 PHE A C 1
ATOM 694 O O . PHE A 1 91 ? -2.760 -6.031 7.254 1.00 93.75 91 PHE A O 1
ATOM 701 N N . LEU A 1 92 ? -4.731 -6.541 8.179 1.00 94.62 92 LEU A N 1
ATOM 702 C CA . LEU A 1 92 ? -5.136 -7.426 7.083 1.00 94.62 92 LEU A CA 1
ATOM 703 C C . LEU A 1 92 ? -5.430 -6.650 5.797 1.00 94.62 92 LEU A C 1
ATOM 705 O O . LEU A 1 92 ? -5.160 -7.175 4.717 1.00 94.62 92 LEU A O 1
ATOM 709 N N . SER A 1 93 ? -5.952 -5.431 5.913 1.00 94.25 93 SER A N 1
ATOM 710 C CA . SER A 1 93 ? -6.143 -4.523 4.785 1.00 94.25 93 SER A CA 1
ATOM 711 C C . SER A 1 93 ? -4.800 -4.082 4.196 1.00 94.25 93 SER A C 1
ATOM 713 O O . SER A 1 93 ? -4.558 -4.318 3.011 1.00 94.25 93 SER A O 1
ATOM 715 N N . ALA A 1 94 ? -3.845 -3.672 5.039 1.00 93.62 94 ALA A N 1
ATOM 716 C CA . ALA A 1 94 ? -2.472 -3.376 4.621 1.00 93.62 94 ALA A CA 1
ATOM 717 C C . ALA A 1 94 ? -1.777 -4.528 3.880 1.00 93.62 94 ALA A C 1
ATOM 719 O O . ALA A 1 94 ? -1.001 -4.319 2.947 1.00 93.62 94 ALA A O 1
ATOM 720 N N . CYS A 1 95 ? -2.075 -5.787 4.223 1.00 95.69 95 CYS A N 1
ATOM 721 C CA . CYS A 1 95 ? -1.507 -6.937 3.512 1.00 95.69 95 CYS A CA 1
ATOM 722 C C . CYS A 1 95 ? -1.891 -6.983 2.020 1.00 95.69 95 CYS A C 1
ATOM 724 O O . CYS A 1 95 ? -1.178 -7.608 1.228 1.00 95.69 95 CYS A O 1
ATOM 726 N N . VAL A 1 96 ? -2.984 -6.327 1.613 1.00 96.88 96 VAL A N 1
ATOM 727 C CA . VAL A 1 96 ? -3.402 -6.225 0.206 1.00 96.88 96 VAL A CA 1
ATOM 728 C C . VAL A 1 96 ? -2.372 -5.453 -0.630 1.00 96.88 96 VAL A C 1
ATOM 730 O O . VAL A 1 96 ? -2.214 -5.748 -1.818 1.00 96.88 96 VAL A O 1
ATOM 733 N N . CYS A 1 97 ? -1.572 -4.580 -0.010 1.00 96.50 97 CYS A N 1
ATOM 734 C CA . CYS A 1 97 ? -0.448 -3.899 -0.654 1.00 96.50 97 CYS A CA 1
ATOM 735 C C . CYS A 1 97 ? 0.537 -4.876 -1.310 1.00 96.50 97 CYS A C 1
ATOM 737 O O . CYS A 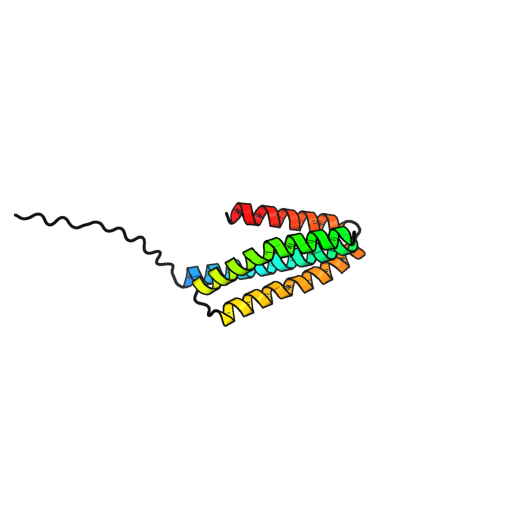1 97 ? 0.964 -4.670 -2.446 1.00 96.50 97 CYS A O 1
ATOM 739 N N . TYR A 1 98 ? 0.818 -6.031 -0.699 1.00 97.38 98 TYR A N 1
ATOM 740 C CA . TYR A 1 98 ? 1.688 -7.032 -1.327 1.00 97.38 98 TYR A CA 1
ATOM 741 C C . TYR A 1 98 ? 1.097 -7.626 -2.611 1.00 97.38 98 TYR A C 1
ATOM 743 O O . TYR A 1 98 ? 1.835 -7.943 -3.545 1.00 97.38 98 TYR A O 1
ATOM 751 N N . VAL A 1 99 ? -0.230 -7.763 -2.683 1.00 98.00 99 VAL A N 1
ATOM 752 C CA . VAL A 1 99 ? -0.913 -8.226 -3.898 1.00 98.00 99 VAL A CA 1
ATOM 753 C C . VAL A 1 99 ? -0.795 -7.170 -4.993 1.00 98.00 99 VAL A C 1
ATOM 755 O O . VAL A 1 99 ? -0.422 -7.504 -6.119 1.00 98.00 99 VAL A O 1
ATOM 758 N N . GLY A 1 100 ? -1.044 -5.903 -4.647 1.00 97.62 100 GLY A N 1
ATOM 759 C CA . GLY A 1 100 ? -0.823 -4.763 -5.534 1.00 97.62 100 GLY A CA 1
ATOM 760 C C . GLY A 1 100 ? 0.605 -4.736 -6.069 1.00 97.62 100 GLY A C 1
ATOM 761 O O . GLY A 1 100 ? 0.803 -4.669 -7.277 1.00 97.62 100 GLY A O 1
ATOM 762 N N . LEU A 1 101 ? 1.598 -4.907 -5.195 1.00 97.94 101 LEU A N 1
ATOM 763 C CA . LEU A 1 101 ? 3.021 -4.928 -5.539 1.00 97.94 101 LEU A CA 1
ATOM 764 C C . LEU A 1 101 ? 3.372 -6.009 -6.555 1.00 97.94 101 LEU A C 1
ATOM 766 O O . LEU A 1 101 ? 4.004 -5.716 -7.570 1.00 97.94 101 LEU A O 1
ATOM 770 N N . ILE A 1 102 ? 2.936 -7.248 -6.323 1.00 97.94 102 ILE A N 1
ATOM 771 C CA . ILE A 1 102 ? 3.177 -8.356 -7.256 1.00 97.94 102 ILE A CA 1
ATOM 772 C C . ILE A 1 102 ? 2.574 -8.034 -8.626 1.00 97.94 102 ILE A C 1
ATOM 774 O O . ILE A 1 102 ? 3.234 -8.192 -9.654 1.00 97.94 102 ILE A O 1
ATOM 778 N N . ILE A 1 103 ? 1.332 -7.549 -8.645 1.00 97.62 103 ILE A N 1
ATOM 779 C CA . ILE A 1 103 ? 0.639 -7.175 -9.878 1.00 97.62 103 ILE A CA 1
ATOM 780 C C . ILE A 1 103 ? 1.350 -5.998 -10.563 1.00 97.62 103 ILE A C 1
ATOM 782 O O . ILE A 1 103 ? 1.550 -6.035 -11.774 1.00 97.62 103 ILE A O 1
ATOM 786 N N . GLY A 1 104 ? 1.809 -5.002 -9.808 1.00 97.00 104 GLY A N 1
ATOM 787 C CA . GLY A 1 104 ? 2.520 -3.826 -10.310 1.00 97.00 104 GLY A CA 1
ATOM 788 C C . GLY A 1 104 ? 3.829 -4.198 -10.991 1.00 97.00 104 GLY A C 1
ATOM 789 O O . GLY A 1 104 ? 4.091 -3.742 -12.101 1.00 97.00 104 GLY A O 1
ATOM 790 N N . VAL A 1 105 ? 4.598 -5.111 -10.391 1.00 96.94 105 VAL A N 1
ATOM 791 C CA . VAL A 1 105 ? 5.819 -5.655 -11.002 1.00 96.94 105 VAL A CA 1
ATOM 792 C C . VAL A 1 105 ? 5.501 -6.417 -12.290 1.00 96.94 105 VAL A C 1
ATOM 794 O O . VAL A 1 105 ? 6.181 -6.240 -13.303 1.00 96.94 105 VAL A O 1
ATOM 797 N N . ILE A 1 106 ? 4.462 -7.259 -12.286 1.00 96.81 106 ILE A N 1
ATOM 798 C CA . ILE A 1 106 ? 4.063 -8.020 -13.477 1.00 96.81 106 ILE A CA 1
ATOM 799 C C . ILE A 1 106 ? 3.641 -7.069 -14.602 1.00 96.81 106 ILE A C 1
ATOM 801 O O . ILE A 1 106 ? 4.121 -7.206 -15.725 1.00 96.81 106 ILE A O 1
ATOM 805 N N . LEU A 1 107 ? 2.773 -6.093 -14.336 1.00 95.25 107 LEU A N 1
ATOM 806 C CA . LEU A 1 107 ? 2.327 -5.164 -15.371 1.00 95.25 107 LEU A CA 1
ATOM 807 C C . LEU A 1 107 ? 3.456 -4.246 -15.852 1.00 95.25 107 LEU A C 1
ATOM 809 O O . LEU A 1 107 ? 3.620 -4.101 -17.063 1.00 95.25 107 LEU A O 1
ATOM 813 N N . GLY A 1 108 ? 4.245 -3.672 -14.942 1.00 93.06 108 GLY A N 1
ATOM 814 C CA . GLY A 1 108 ? 5.342 -2.761 -15.279 1.00 93.06 108 GLY A CA 1
ATOM 815 C C . GLY A 1 108 ? 6.436 -3.424 -16.120 1.00 93.06 108 GLY A C 1
ATOM 8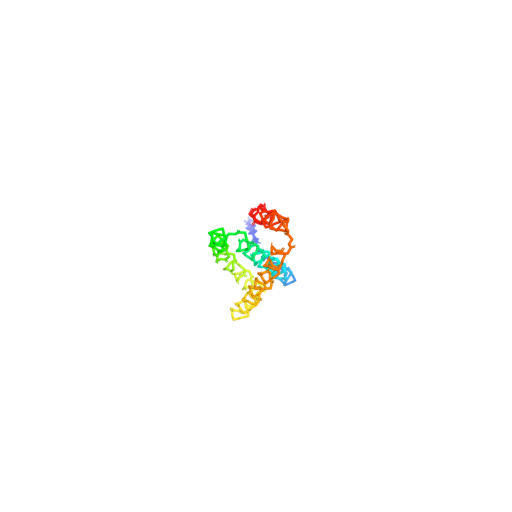16 O O . GLY A 1 108 ? 6.924 -2.840 -17.083 1.00 93.06 108 GLY A O 1
ATOM 817 N N . SER A 1 109 ? 6.744 -4.697 -15.851 1.00 91.12 109 SER A N 1
ATOM 818 C CA . SER A 1 109 ? 7.739 -5.451 -16.630 1.00 91.12 109 SER A CA 1
ATOM 819 C C . SER A 1 109 ? 7.252 -5.917 -18.008 1.00 91.12 109 SER A C 1
ATOM 821 O O . SER A 1 109 ? 8.067 -6.080 -18.916 1.00 91.12 109 SER A O 1
ATOM 823 N N . ASN A 1 110 ? 5.946 -6.143 -18.190 1.00 90.31 110 ASN A N 1
ATOM 824 C CA . ASN A 1 110 ? 5.398 -6.731 -19.421 1.00 90.31 110 ASN A CA 1
ATOM 825 C C . ASN A 1 110 ? 4.718 -5.713 -20.351 1.00 90.31 110 ASN A C 1
ATOM 827 O O . ASN A 1 110 ? 4.515 -6.001 -21.531 1.00 90.31 110 ASN A O 1
ATOM 831 N N . ILE A 1 111 ? 4.339 -4.535 -19.848 1.00 92.06 111 ILE A N 1
ATOM 832 C CA . ILE A 1 111 ? 3.557 -3.542 -20.589 1.00 92.06 111 ILE A CA 1
ATOM 833 C C . ILE A 1 111 ? 4.230 -2.173 -20.459 1.00 92.06 111 ILE A C 1
ATOM 835 O O . ILE A 1 111 ? 4.087 -1.492 -19.449 1.00 92.06 111 ILE A O 1
ATOM 839 N N . ALA A 1 112 ? 4.866 -1.702 -21.535 1.00 81.88 112 ALA A N 1
ATOM 840 C CA . ALA A 1 112 ? 5.629 -0.444 -21.549 1.00 81.88 112 ALA A CA 1
ATOM 841 C C . ALA A 1 112 ? 4.829 0.821 -21.157 1.00 81.88 112 ALA A C 1
ATOM 843 O O . ALA A 1 112 ? 5.409 1.854 -20.834 1.00 81.88 112 ALA A O 1
ATOM 844 N N . ALA A 1 113 ? 3.494 0.780 -21.232 1.00 88.69 113 ALA A N 1
ATOM 845 C CA . ALA A 1 113 ? 2.624 1.886 -20.832 1.00 88.69 113 ALA A CA 1
ATOM 846 C C . ALA A 1 113 ? 1.960 1.689 -19.457 1.00 88.69 113 ALA A C 1
ATOM 848 O O . ALA A 1 113 ? 1.292 2.612 -18.994 1.00 88.69 113 ALA A O 1
ATOM 849 N N . ALA A 1 114 ? 2.102 0.526 -18.811 1.00 89.00 114 ALA A N 1
ATOM 850 C CA . ALA A 1 114 ? 1.377 0.229 -17.577 1.00 89.00 114 ALA A CA 1
ATOM 851 C C . ALA A 1 114 ? 1.784 1.153 -16.432 1.00 89.00 114 ALA A C 1
ATOM 853 O O . ALA A 1 114 ? 0.900 1.727 -15.804 1.00 89.00 114 ALA A O 1
ATOM 854 N N . SER A 1 115 ? 3.083 1.381 -16.223 1.00 88.38 115 SER A N 1
ATOM 855 C CA . SER A 1 115 ? 3.587 2.264 -15.164 1.00 88.38 115 SER A CA 1
ATOM 856 C C . SER A 1 115 ? 2.972 3.666 -15.250 1.00 88.38 115 SER A C 1
ATOM 858 O O . SER A 1 115 ? 2.535 4.217 -14.246 1.00 88.38 115 SER A O 1
ATOM 860 N N . LYS A 1 116 ? 2.815 4.212 -16.467 1.00 91.94 116 LYS A N 1
ATOM 861 C CA . LYS A 1 116 ? 2.179 5.525 -16.689 1.00 91.94 116 LYS A CA 1
ATOM 862 C C . LYS A 1 116 ? 0.720 5.554 -16.239 1.00 91.94 116 LYS A C 1
ATOM 864 O O . LYS A 1 116 ? 0.304 6.513 -15.598 1.00 91.94 116 LYS A O 1
ATOM 869 N N . TRP A 1 117 ? -0.057 4.527 -16.583 1.00 93.38 117 TRP A N 1
ATOM 870 C CA . TRP A 1 117 ? -1.463 4.439 -16.181 1.00 93.38 117 TRP A CA 1
ATOM 871 C C . TRP A 1 117 ? -1.612 4.169 -14.684 1.00 93.38 117 TRP A C 1
ATOM 873 O O . TRP A 1 117 ? -2.470 4.776 -14.054 1.00 93.38 117 TRP A O 1
ATOM 883 N N . ILE A 1 118 ? -0.750 3.326 -14.113 1.00 92.62 118 ILE A N 1
ATOM 884 C CA . ILE A 1 118 ? -0.704 3.051 -12.673 1.00 92.62 118 ILE A CA 1
ATOM 885 C C . ILE A 1 118 ? -0.441 4.348 -11.904 1.00 92.62 118 ILE A C 1
ATOM 887 O O . ILE A 1 118 ? -1.232 4.700 -11.037 1.00 92.62 118 ILE A O 1
ATOM 891 N N . PHE A 1 119 ? 0.588 5.115 -12.278 1.00 92.19 119 PHE A N 1
ATOM 892 C CA . PHE A 1 119 ? 0.887 6.390 -11.620 1.00 92.19 119 PHE A CA 1
ATOM 893 C C . PHE A 1 119 ? -0.198 7.446 -11.836 1.00 92.19 119 PHE A C 1
ATOM 895 O O . PHE A 1 119 ? -0.447 8.243 -10.939 1.00 92.19 119 PHE A O 1
ATOM 902 N N . ALA A 1 120 ? -0.867 7.462 -12.994 1.00 92.69 120 ALA A N 1
ATOM 903 C CA . ALA A 1 120 ? -1.992 8.366 -13.223 1.00 92.69 120 ALA A CA 1
ATOM 904 C C . ALA A 1 120 ? -3.186 8.039 -12.311 1.00 92.69 120 ALA A C 1
ATOM 906 O O . ALA A 1 120 ? -3.810 8.951 -11.773 1.00 92.69 120 ALA A O 1
ATOM 907 N N . ILE A 1 121 ? -3.484 6.750 -12.116 1.00 90.25 121 ILE A N 1
ATOM 908 C CA . ILE A 1 121 ? -4.534 6.294 -11.197 1.00 90.25 121 ILE A CA 1
ATOM 909 C C . ILE A 1 121 ? -4.144 6.612 -9.752 1.00 90.25 121 ILE A C 1
ATOM 911 O O . ILE A 1 121 ? -4.937 7.223 -9.044 1.00 90.25 121 ILE A O 1
ATOM 915 N N . ALA A 1 122 ? -2.926 6.261 -9.339 1.00 88.38 122 ALA A N 1
ATOM 916 C CA . ALA A 1 122 ? -2.438 6.492 -7.982 1.00 88.38 122 ALA A CA 1
ATOM 917 C C . ALA A 1 122 ? -2.374 7.983 -7.636 1.00 88.38 122 ALA A C 1
ATOM 919 O O . ALA A 1 122 ? -2.937 8.408 -6.636 1.00 88.38 122 ALA A O 1
ATOM 920 N N . GLY A 1 123 ? -1.803 8.808 -8.518 1.00 87.00 123 GLY A N 1
ATOM 921 C CA . GLY A 1 123 ? -1.809 10.261 -8.355 1.00 87.00 123 GLY A CA 1
ATOM 922 C C . GLY A 1 123 ? -3.224 10.845 -8.318 1.00 87.00 123 GLY A C 1
ATOM 923 O O . GLY A 1 123 ? -3.480 11.783 -7.571 1.00 87.00 123 GLY A O 1
ATOM 924 N N . GLY A 1 124 ? -4.166 10.278 -9.078 1.00 87.88 124 GLY A N 1
ATOM 925 C CA . GLY A 1 124 ? -5.579 10.645 -9.002 1.00 87.88 124 GLY A CA 1
ATOM 926 C C . GLY A 1 124 ? -6.212 10.302 -7.651 1.00 87.88 124 GLY A C 1
ATOM 927 O O . GLY A 1 124 ? -6.933 11.129 -7.097 1.00 87.88 124 GLY A O 1
A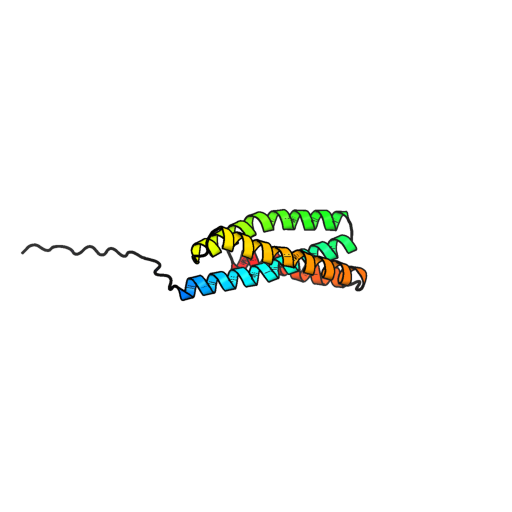TOM 928 N N . LEU A 1 125 ? -5.915 9.120 -7.103 1.00 83.56 125 LEU A N 1
ATOM 929 C CA . LEU A 1 125 ? -6.396 8.683 -5.792 1.00 83.56 125 LEU A CA 1
ATOM 930 C C . LEU A 1 125 ? -5.829 9.572 -4.672 1.00 83.56 125 LEU A C 1
ATOM 932 O O . LEU A 1 125 ? -6.600 10.091 -3.868 1.00 83.56 125 LEU A O 1
ATOM 936 N N . PHE A 1 126 ? -4.520 9.851 -4.699 1.00 77.81 126 PHE A N 1
ATOM 937 C CA . PHE A 1 126 ? -3.849 10.739 -3.741 1.00 77.81 126 PHE A CA 1
ATOM 938 C C . PHE A 1 126 ? -4.341 12.179 -3.777 1.00 77.81 126 PHE A C 1
ATOM 940 O O . PHE A 1 126 ? -4.260 12.875 -2.774 1.00 77.81 126 PHE A O 1
ATOM 947 N N . LEU A 1 127 ? -4.850 12.657 -4.913 1.00 81.81 127 LEU A N 1
ATOM 948 C CA . LEU A 1 127 ? -5.502 13.965 -4.978 1.00 81.81 127 LEU A CA 1
ATOM 949 C C . LEU A 1 127 ? -6.958 13.908 -4.513 1.00 81.81 127 LEU A C 1
ATOM 951 O O . LEU A 1 127 ? -7.456 14.879 -3.951 1.00 81.81 127 LEU A O 1
ATOM 955 N N . TYR A 1 128 ? -7.650 12.799 -4.769 1.00 80.06 128 TYR A N 1
ATOM 956 C CA . TYR A 1 128 ? -9.063 12.638 -4.442 1.00 80.06 128 TYR A CA 1
ATOM 957 C C . TYR A 1 128 ? -9.306 12.502 -2.937 1.00 80.06 128 TYR A C 1
ATOM 959 O O . TYR A 1 128 ? -10.177 13.192 -2.412 1.00 80.06 128 TYR A O 1
ATOM 967 N N . VAL A 1 129 ? -8.533 11.654 -2.251 1.00 68.69 129 VAL A N 1
ATOM 968 C CA . VAL A 1 129 ? -8.674 11.392 -0.809 1.00 68.69 129 VAL A CA 1
ATOM 969 C C . VAL A 1 129 ? -8.627 12.693 0.011 1.00 68.69 129 VAL A C 1
ATOM 971 O O . VAL A 1 129 ? -9.627 13.011 0.645 1.00 68.69 129 VAL A O 1
ATOM 974 N N . PRO A 1 130 ? -7.588 13.545 -0.071 1.00 67.56 130 PRO A N 1
ATOM 975 C CA . PRO A 1 130 ? -7.564 14.802 0.677 1.00 67.56 130 PRO A CA 1
ATOM 976 C C . PRO A 1 130 ? -8.566 15.852 0.172 1.00 67.56 130 PRO A C 1
ATOM 978 O O . PRO A 1 130 ? -8.806 16.829 0.867 1.00 67.56 130 PRO A O 1
ATOM 981 N N . LEU A 1 131 ? -9.136 15.716 -1.031 1.00 72.44 131 LEU A N 1
AT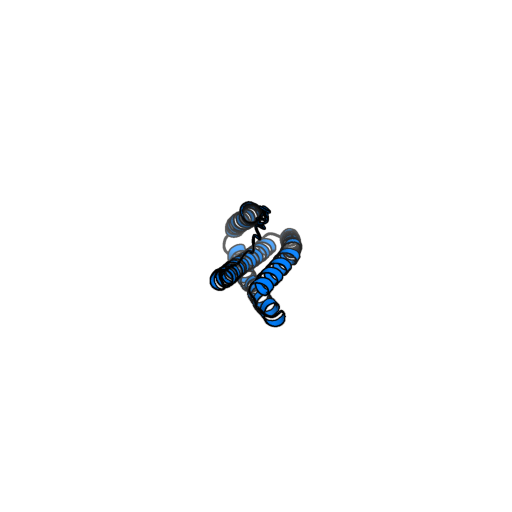OM 982 C CA . LEU A 1 131 ? -10.120 16.677 -1.545 1.00 72.44 131 LEU A CA 1
ATOM 983 C C . LEU A 1 131 ? -11.543 16.382 -1.060 1.00 72.44 131 LEU A C 1
ATOM 985 O O . LEU A 1 131 ? -12.342 17.304 -0.920 1.00 72.44 131 LEU A O 1
ATOM 989 N N . VAL A 1 132 ? -11.878 15.105 -0.884 1.00 66.69 132 VAL A N 1
ATOM 990 C CA . VAL A 1 132 ? -13.221 14.666 -0.478 1.00 66.69 132 VAL A CA 1
ATOM 991 C C . VAL A 1 132 ? -13.299 14.370 1.018 1.00 66.69 132 VAL A C 1
ATOM 993 O O . VAL A 1 132 ? -14.381 14.492 1.587 1.00 66.69 132 VAL A O 1
ATOM 996 N N . ASP A 1 133 ? -12.175 14.021 1.642 1.00 55.38 133 ASP A N 1
ATOM 997 C CA . ASP A 1 133 ? -12.101 13.600 3.045 1.00 55.38 133 ASP A CA 1
ATOM 998 C C . ASP A 1 133 ? -11.586 14.707 4.000 1.00 55.38 133 ASP A C 1
ATOM 1000 O O . ASP A 1 133 ? -11.520 14.486 5.210 1.00 55.38 133 ASP A O 1
ATOM 1004 N N . MET A 1 134 ? -11.249 15.910 3.489 1.00 46.38 134 MET A N 1
ATOM 1005 C CA . MET A 1 134 ? -10.926 17.115 4.293 1.00 46.38 134 MET A CA 1
ATOM 1006 C C . MET A 1 134 ? -12.049 18.156 4.329 1.00 46.38 134 MET A C 1
ATOM 1008 O O . MET A 1 134 ? -12.705 18.384 3.287 1.00 46.38 134 MET A O 1
#